Protein AF-A0ABD0ZKE0-F1 (afdb_monomer)

Structure (mmCIF, N/CA/C/O backbone):
data_AF-A0ABD0ZKE0-F1
#
_entry.id   AF-A0ABD0ZKE0-F1
#
loop_
_atom_site.group_PDB
_atom_site.id
_atom_site.type_symbol
_atom_site.label_atom_id
_atom_site.label_alt_id
_atom_site.label_comp_id
_atom_site.label_asym_id
_atom_site.label_entity_id
_atom_site.label_seq_id
_atom_site.pdbx_PDB_ins_code
_atom_site.Cartn_x
_atom_site.Cartn_y
_atom_site.Cartn_z
_atom_site.occupancy
_atom_site.B_iso_or_equiv
_atom_site.auth_seq_id
_atom_site.auth_comp_id
_atom_site.auth_asym_id
_atom_site.auth_atom_id
_atom_site.pdbx_PDB_model_num
ATOM 1 N N . MET A 1 1 ? 38.450 4.296 -12.476 1.00 33.62 1 MET A N 1
ATOM 2 C CA . MET A 1 1 ? 37.272 4.637 -13.301 1.00 33.62 1 MET A CA 1
ATOM 3 C C . MET A 1 1 ? 36.217 3.598 -12.983 1.00 33.62 1 MET A C 1
ATOM 5 O O . MET A 1 1 ? 36.367 2.458 -13.400 1.00 33.62 1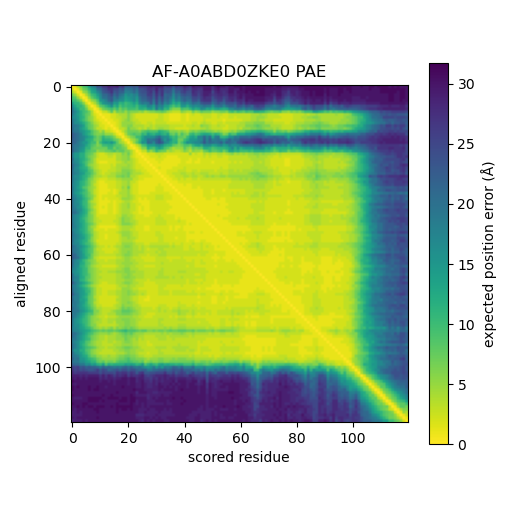 MET A O 1
ATOM 9 N N . SER A 1 2 ? 35.257 3.933 -12.121 1.00 39.00 2 SER A N 1
ATOM 10 C CA . SER A 1 2 ? 34.221 2.990 -11.695 1.00 39.00 2 SER A CA 1
ATOM 11 C C . SER A 1 2 ? 33.267 2.762 -12.860 1.00 39.00 2 SER A C 1
ATOM 13 O O . SER A 1 2 ? 32.529 3.662 -13.251 1.00 39.00 2 SER A O 1
ATOM 15 N N . SER A 1 3 ? 33.336 1.577 -13.452 1.00 42.03 3 SER A N 1
ATOM 16 C CA . SER A 1 3 ? 32.368 1.071 -14.413 1.00 42.03 3 SER A CA 1
ATOM 17 C C . SER A 1 3 ? 31.051 0.834 -13.679 1.00 42.03 3 SER A C 1
ATOM 19 O O . SER A 1 3 ? 30.779 -0.252 -13.174 1.00 42.03 3 SER A O 1
ATOM 21 N N . SER A 1 4 ? 30.243 1.888 -13.575 1.00 49.03 4 SER A N 1
ATOM 22 C CA . SER A 1 4 ? 28.848 1.783 -13.168 1.00 49.03 4 SER A CA 1
ATOM 23 C C . SER A 1 4 ? 28.130 0.965 -14.231 1.00 49.03 4 SER A C 1
ATOM 25 O O . SER A 1 4 ? 27.746 1.483 -15.277 1.00 49.03 4 SER A O 1
ATOM 27 N N . SER A 1 5 ? 28.005 -0.337 -13.997 1.00 44.09 5 SER A N 1
ATOM 28 C CA . SER A 1 5 ? 27.119 -1.208 -14.752 1.00 44.09 5 SER A CA 1
ATOM 29 C C . SER A 1 5 ? 25.745 -0.538 -14.785 1.00 44.09 5 SER A C 1
ATOM 31 O O . SER A 1 5 ? 25.065 -0.493 -13.759 1.00 44.09 5 SER A O 1
ATOM 33 N N . LEU A 1 6 ? 25.344 0.000 -15.942 1.00 54.31 6 LEU A N 1
ATOM 34 C CA . LEU A 1 6 ? 23.976 0.436 -16.239 1.00 54.31 6 LEU A CA 1
ATOM 35 C C . LEU A 1 6 ? 23.079 -0.810 -16.283 1.00 54.31 6 LEU A C 1
ATOM 37 O O . LEU A 1 6 ? 22.527 -1.176 -17.319 1.00 54.31 6 LEU A O 1
ATOM 41 N N . SER A 1 7 ? 22.980 -1.522 -15.160 1.00 51.59 7 SER A N 1
ATOM 42 C CA . SER A 1 7 ? 21.906 -2.475 -14.952 1.00 51.59 7 SER A CA 1
ATOM 43 C C . SER A 1 7 ? 20.645 -1.637 -15.037 1.00 51.59 7 SER A C 1
ATOM 45 O O . SER A 1 7 ? 20.434 -0.762 -14.199 1.00 51.59 7 SER A O 1
ATOM 47 N N . SER A 1 8 ? 19.888 -1.807 -16.120 1.00 56.56 8 SER A N 1
ATOM 48 C CA . SER A 1 8 ? 18.618 -1.119 -16.327 1.00 56.56 8 SER A CA 1
ATOM 49 C C . SER A 1 8 ? 17.688 -1.583 -15.212 1.00 56.56 8 SER A C 1
ATOM 51 O O . SER A 1 8 ? 17.038 -2.617 -15.329 1.00 56.56 8 SER A O 1
ATOM 53 N N . ARG A 1 9 ? 17.719 -0.897 -14.068 1.00 66.44 9 ARG A N 1
ATOM 54 C CA . ARG A 1 9 ? 16.886 -1.246 -12.927 1.00 66.44 9 ARG A CA 1
ATOM 55 C C . ARG A 1 9 ? 15.491 -0.727 -13.222 1.00 66.44 9 ARG A C 1
ATOM 57 O O . ARG A 1 9 ? 15.260 0.479 -13.250 1.00 66.44 9 ARG A O 1
ATOM 64 N N . PHE A 1 10 ? 14.592 -1.656 -13.509 1.00 80.19 10 PHE A N 1
ATOM 65 C CA . PHE A 1 10 ? 13.189 -1.368 -13.764 1.00 80.19 10 PHE A CA 1
ATOM 66 C C . PHE A 1 10 ? 12.476 -0.984 -12.469 1.00 80.19 10 PHE A C 1
ATOM 68 O O . PHE A 1 10 ? 12.850 -1.435 -11.384 1.00 80.19 10 PHE A O 1
ATOM 75 N N . CYS A 1 11 ? 11.428 -0.171 -12.595 1.00 90.56 11 CYS A N 1
ATOM 76 C CA . CYS A 1 11 ? 10.539 0.122 -11.481 1.00 90.56 11 CYS A CA 1
ATOM 77 C C . CYS A 1 11 ? 9.930 -1.183 -10.948 1.00 90.56 11 CYS A C 1
ATOM 79 O O . CYS A 1 11 ? 9.358 -1.965 -11.703 1.00 90.56 11 CYS A O 1
ATOM 81 N N . PHE A 1 12 ? 10.008 -1.404 -9.637 1.00 91.94 12 PHE A N 1
ATOM 82 C CA . PHE A 1 12 ? 9.513 -2.618 -8.981 1.00 91.94 12 PHE A CA 1
ATOM 83 C C . PHE A 1 12 ? 7.975 -2.668 -8.856 1.00 91.94 12 PHE A C 1
ATOM 85 O O . PHE A 1 12 ? 7.412 -3.570 -8.237 1.00 91.94 12 PHE A O 1
ATOM 92 N N . ASN A 1 13 ? 7.272 -1.690 -9.429 1.00 93.00 13 ASN A N 1
ATOM 93 C CA . ASN A 1 13 ? 5.829 -1.733 -9.613 1.00 93.00 13 ASN A CA 1
ATOM 94 C C . ASN A 1 13 ? 5.498 -2.476 -10.917 1.00 93.00 13 ASN A C 1
ATOM 96 O O . ASN A 1 13 ? 5.803 -1.973 -11.993 1.00 93.00 13 ASN A O 1
ATOM 100 N N . SER A 1 14 ? 4.821 -3.623 -10.835 1.00 89.81 14 SER A N 1
ATOM 101 C CA . SER A 1 14 ? 4.442 -4.421 -12.012 1.00 89.81 14 SER A CA 1
ATOM 102 C C . SER A 1 14 ? 3.473 -3.713 -12.964 1.00 89.81 14 SER A C 1
ATOM 104 O O . SER A 1 14 ? 3.438 -4.039 -14.143 1.00 89.81 14 SER A O 1
ATOM 106 N N . GLU A 1 15 ? 2.705 -2.738 -12.468 1.00 88.88 15 GLU A N 1
ATOM 107 C CA . GLU A 1 15 ? 1.787 -1.909 -13.266 1.00 88.88 15 GLU A CA 1
ATOM 108 C C . GLU A 1 15 ? 2.496 -0.683 -13.885 1.00 88.88 15 GLU A C 1
ATOM 110 O O . GLU A 1 15 ? 1.858 0.190 -14.479 1.00 88.88 15 GLU A O 1
ATOM 115 N N . CYS A 1 16 ? 3.816 -0.554 -13.702 1.00 90.00 16 CYS A N 1
ATOM 116 C CA . CYS A 1 16 ? 4.610 0.545 -14.234 1.00 90.00 16 CYS A CA 1
ATOM 117 C C . CYS A 1 16 ? 5.326 0.123 -15.521 1.00 90.00 16 CYS A C 1
ATOM 119 O O . CYS A 1 16 ? 6.124 -0.807 -15.530 1.00 90.00 16 CYS A O 1
ATOM 121 N N . PHE A 1 17 ? 5.079 0.865 -16.600 1.00 80.44 17 PHE A N 1
ATOM 122 C CA . PHE A 1 17 ? 5.683 0.631 -17.918 1.00 80.44 17 PHE A CA 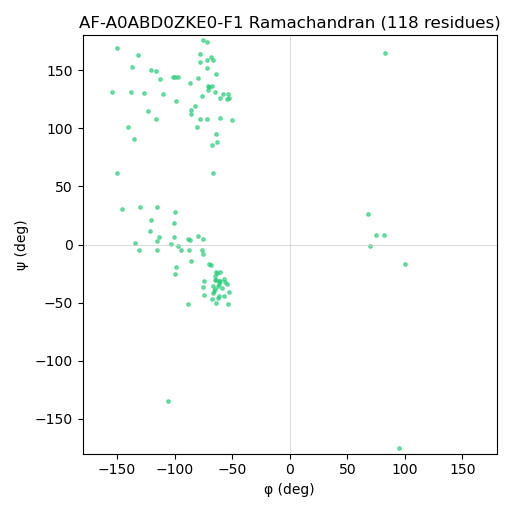1
ATOM 123 C C . PHE A 1 17 ? 6.862 1.573 -18.211 1.00 80.44 17 PHE A C 1
ATOM 125 O O . PHE A 1 17 ? 7.209 1.800 -19.366 1.00 80.44 17 PHE A O 1
ATOM 132 N N . GLU A 1 18 ? 7.450 2.188 -17.184 1.00 71.44 18 GLU A N 1
ATOM 133 C CA . GLU A 1 18 ? 8.533 3.160 -17.345 1.00 71.44 18 GLU A CA 1
ATOM 134 C C . GLU A 1 18 ? 9.883 2.428 -17.422 1.00 71.44 18 GLU A C 1
ATOM 136 O O . GLU A 1 18 ? 10.306 1.768 -16.472 1.00 71.44 18 GLU A O 1
ATOM 141 N N . PHE A 1 19 ? 10.522 2.479 -18.597 1.00 60.69 19 PHE A N 1
ATOM 142 C CA . PHE A 1 19 ? 11.554 1.507 -18.980 1.00 60.69 19 PHE A CA 1
ATOM 143 C C . PHE A 1 19 ? 12.978 1.816 -18.519 1.00 60.69 19 PHE A C 1
ATOM 145 O O . PHE A 1 19 ? 13.814 0.916 -18.574 1.00 60.69 19 PHE A O 1
ATOM 152 N N . ARG A 1 20 ? 13.295 3.031 -18.067 1.00 63.00 20 ARG A N 1
ATOM 153 C CA . ARG A 1 20 ? 14.634 3.370 -17.567 1.00 63.00 20 ARG A CA 1
ATOM 154 C C . ARG A 1 20 ? 14.559 4.515 -16.582 1.00 63.00 20 ARG A C 1
ATOM 156 O O . ARG A 1 20 ? 13.949 5.537 -16.870 1.00 63.00 20 ARG A O 1
ATOM 163 N N . LEU A 1 21 ? 15.206 4.325 -15.444 1.00 59.56 21 LEU A N 1
ATOM 164 C CA . LEU A 1 21 ? 15.309 5.325 -14.406 1.00 59.56 21 LEU A CA 1
ATOM 165 C C . LEU A 1 21 ? 16.778 5.693 -14.259 1.00 59.56 21 LEU A C 1
ATOM 167 O O . LEU A 1 21 ? 17.581 4.904 -13.773 1.00 59.56 21 LEU A O 1
ATOM 171 N N . ASP A 1 22 ? 17.125 6.897 -14.706 1.00 66.44 22 ASP A N 1
ATOM 172 C CA . ASP A 1 22 ? 18.384 7.530 -14.299 1.00 66.44 22 ASP A CA 1
ATOM 173 C C . ASP A 1 22 ? 18.341 7.902 -12.801 1.00 66.44 22 ASP A C 1
ATOM 175 O O . ASP A 1 22 ? 19.381 8.087 -12.164 1.00 66.44 22 ASP A O 1
ATOM 179 N N . HIS A 1 23 ? 17.136 7.962 -12.213 1.00 73.06 23 HIS A N 1
ATOM 180 C CA . HIS A 1 23 ? 16.879 8.343 -10.825 1.00 73.06 23 HIS A CA 1
ATOM 181 C C . HIS A 1 23 ? 15.875 7.388 -10.158 1.00 73.06 23 HIS A C 1
ATOM 183 O O . HIS A 1 23 ? 14.660 7.580 -10.207 1.00 73.06 23 HIS A O 1
ATOM 189 N N . ASN A 1 24 ? 16.388 6.332 -9.525 1.00 82.56 24 ASN A N 1
ATOM 190 C CA . ASN A 1 24 ? 15.581 5.404 -8.730 1.00 82.56 24 ASN A CA 1
ATOM 191 C C . ASN A 1 24 ? 15.457 5.939 -7.305 1.00 82.56 24 ASN A C 1
ATOM 193 O O . ASN A 1 24 ? 16.441 6.386 -6.711 1.00 82.56 24 ASN A O 1
ATOM 197 N N . ARG A 1 25 ? 14.262 5.830 -6.728 1.00 91.06 25 ARG A N 1
ATOM 198 C CA . ARG A 1 25 ? 14.006 6.143 -5.320 1.00 91.06 25 ARG A CA 1
ATOM 199 C C . ARG A 1 25 ? 13.647 4.862 -4.557 1.00 91.06 25 ARG A C 1
ATOM 201 O O . ARG A 1 25 ? 12.951 4.009 -5.111 1.00 91.06 25 ARG A O 1
ATOM 208 N N . PRO A 1 26 ? 14.100 4.705 -3.301 1.00 92.31 26 PRO A N 1
ATOM 209 C CA . PRO A 1 26 ? 13.816 3.508 -2.519 1.00 92.31 26 PRO A CA 1
ATOM 210 C C . PRO A 1 26 ? 12.341 3.454 -2.094 1.00 92.31 26 PRO A C 1
ATOM 212 O O . PRO A 1 26 ? 11.775 4.447 -1.643 1.00 92.31 26 PRO A O 1
ATOM 215 N N . GLY A 1 27 ? 11.731 2.277 -2.224 1.00 94.69 27 GLY A N 1
ATOM 216 C CA . GLY A 1 27 ? 10.361 1.969 -1.820 1.00 94.69 27 GLY A CA 1
ATOM 217 C C . GLY A 1 27 ? 10.284 1.126 -0.545 1.00 94.69 27 GLY A C 1
ATOM 218 O O . GLY A 1 27 ? 10.952 1.393 0.454 1.00 94.69 27 GLY A O 1
ATOM 219 N N . TRP A 1 28 ? 9.439 0.093 -0.559 1.00 95.19 28 TRP A N 1
ATOM 220 C CA . TRP A 1 28 ? 9.310 -0.845 0.561 1.00 95.19 28 TRP A CA 1
ATOM 221 C C . TRP A 1 28 ? 10.527 -1.761 0.690 1.00 95.19 28 TRP A C 1
ATOM 223 O O . TRP A 1 28 ? 11.275 -1.991 -0.263 1.00 95.19 28 TRP A O 1
ATOM 233 N N . ARG A 1 29 ? 10.702 -2.324 1.887 1.00 95.12 29 ARG A N 1
ATOM 234 C CA . ARG A 1 29 ? 11.758 -3.297 2.155 1.00 95.12 29 ARG A CA 1
ATOM 235 C C . ARG A 1 29 ? 11.386 -4.658 1.567 1.00 95.12 29 ARG A C 1
ATOM 237 O O . ARG A 1 29 ? 10.304 -5.186 1.823 1.00 95.12 29 ARG A O 1
ATOM 244 N N . LEU A 1 30 ? 12.289 -5.222 0.777 1.00 93.56 30 LEU A N 1
ATOM 245 C CA . LEU A 1 30 ? 12.182 -6.554 0.201 1.00 93.56 30 LEU A CA 1
ATOM 246 C C . LEU A 1 30 ? 12.518 -7.625 1.244 1.00 93.56 30 LEU A C 1
ATOM 248 O O . LEU A 1 30 ? 13.158 -7.367 2.263 1.00 93.56 30 LEU A O 1
ATOM 252 N N . ARG A 1 31 ? 12.137 -8.873 0.952 1.00 92.56 31 ARG A N 1
ATOM 253 C CA . ARG A 1 31 ? 12.482 -10.040 1.786 1.00 92.56 31 ARG A CA 1
ATOM 254 C C . ARG A 1 31 ? 13.989 -10.301 1.859 1.00 92.56 31 ARG A C 1
ATOM 256 O O . ARG A 1 31 ? 14.435 -10.892 2.833 1.00 92.56 31 ARG A O 1
ATOM 263 N N . THR A 1 32 ? 14.754 -9.857 0.862 1.00 92.94 32 THR A N 1
ATOM 264 C CA . THR A 1 32 ? 16.226 -9.911 0.873 1.00 92.94 32 THR A CA 1
ATOM 265 C C . THR A 1 32 ? 16.837 -8.938 1.881 1.00 92.94 32 THR A C 1
ATOM 267 O O . THR A 1 32 ? 17.990 -9.096 2.260 1.00 92.94 32 THR A O 1
ATOM 270 N N . GLY A 1 33 ? 16.063 -7.952 2.345 1.00 91.62 33 GLY A N 1
ATOM 271 C CA . GLY A 1 33 ? 16.515 -6.878 3.221 1.00 91.62 33 GLY A CA 1
ATOM 272 C C . GLY A 1 33 ? 16.793 -5.564 2.490 1.00 91.62 33 GLY A C 1
ATOM 273 O O . GLY A 1 33 ? 16.811 -4.532 3.166 1.00 91.62 33 GLY A O 1
ATOM 274 N N . ASP A 1 34 ? 16.934 -5.601 1.161 1.00 93.00 34 ASP A N 1
ATOM 275 C CA . ASP A 1 34 ? 17.121 -4.432 0.292 1.00 93.00 34 ASP A CA 1
ATOM 276 C C . ASP A 1 34 ? 15.839 -3.601 0.149 1.00 93.00 34 ASP A C 1
ATOM 278 O O . ASP A 1 34 ? 14.761 -3.999 0.596 1.00 93.00 34 ASP A O 1
ATOM 282 N N . PHE A 1 35 ? 15.938 -2.452 -0.517 1.00 93.12 35 PHE A N 1
ATOM 283 C CA . PHE A 1 35 ? 14.786 -1.631 -0.887 1.00 93.12 35 PHE A CA 1
ATOM 284 C C . PHE A 1 35 ? 14.351 -1.896 -2.327 1.00 93.12 35 PHE A C 1
ATOM 286 O O . PHE A 1 35 ? 15.179 -2.117 -3.208 1.00 93.12 35 PHE A O 1
ATOM 293 N N . ALA A 1 36 ? 13.041 -1.848 -2.564 1.00 93.25 36 ALA A N 1
ATOM 294 C CA . ALA A 1 36 ? 12.483 -1.846 -3.908 1.00 93.25 36 ALA A CA 1
ATOM 295 C C . ALA A 1 36 ? 12.898 -0.564 -4.643 1.00 93.25 36 ALA A C 1
ATOM 297 O O . ALA A 1 36 ? 12.731 0.530 -4.110 1.00 93.25 36 ALA A O 1
ATOM 298 N N . ASP A 1 37 ? 13.396 -0.688 -5.868 1.00 92.19 37 ASP A N 1
ATOM 299 C CA . ASP A 1 37 ? 13.694 0.465 -6.715 1.00 92.19 37 ASP A CA 1
ATOM 300 C C . ASP A 1 37 ? 12.409 0.949 -7.404 1.00 92.19 37 ASP A C 1
ATOM 302 O O . ASP A 1 37 ? 11.778 0.206 -8.156 1.00 92.19 37 ASP A O 1
ATOM 306 N N . LEU A 1 38 ? 11.993 2.190 -7.149 1.00 92.88 38 LEU A N 1
ATOM 307 C CA . LEU A 1 38 ? 10.797 2.796 -7.738 1.00 92.88 38 LEU A CA 1
ATOM 308 C C . LEU A 1 38 ? 11.159 3.996 -8.615 1.00 92.88 38 LEU A C 1
ATOM 310 O O . LEU A 1 38 ? 12.105 4.728 -8.321 1.00 92.88 38 LEU A O 1
ATOM 314 N N . CYS A 1 39 ? 10.358 4.240 -9.658 1.00 91.94 39 CYS A N 1
ATOM 315 C CA . CYS A 1 39 ? 10.407 5.512 -10.378 1.00 91.94 39 CYS A CA 1
ATOM 316 C C . CYS A 1 39 ? 9.894 6.663 -9.517 1.00 91.94 39 CYS A C 1
ATOM 318 O O . CYS A 1 39 ? 9.134 6.439 -8.571 1.00 91.94 39 CYS A O 1
ATOM 320 N N . ASP A 1 40 ? 10.221 7.901 -9.891 1.00 90.94 40 ASP A N 1
ATOM 321 C CA . ASP A 1 40 ? 9.783 9.100 -9.170 1.00 90.94 40 ASP A CA 1
ATOM 322 C C . ASP A 1 40 ? 8.269 9.147 -8.955 1.00 90.94 40 ASP A C 1
ATOM 324 O O . ASP A 1 40 ? 7.800 9.462 -7.856 1.00 90.94 40 ASP A O 1
ATOM 328 N N . ARG A 1 41 ? 7.486 8.758 -9.968 1.00 92.12 41 ARG A N 1
ATOM 329 C CA . ARG A 1 41 ? 6.024 8.692 -9.868 1.00 92.12 41 ARG A CA 1
ATOM 330 C C . ARG A 1 41 ? 5.573 7.659 -8.835 1.00 92.12 41 ARG A C 1
ATOM 332 O O . ARG A 1 41 ? 4.750 7.973 -7.978 1.00 92.12 41 ARG A O 1
ATOM 339 N N . CYS A 1 42 ? 6.086 6.433 -8.910 1.00 94.81 42 CYS A N 1
ATOM 340 C CA . CYS A 1 42 ? 5.693 5.351 -8.005 1.00 94.81 42 CYS A CA 1
ATOM 341 C C . CYS A 1 42 ? 6.143 5.630 -6.565 1.00 94.81 42 CYS A C 1
ATOM 343 O O . CYS A 1 42 ? 5.359 5.444 -5.633 1.00 94.81 42 CYS A O 1
ATOM 345 N N . ALA A 1 43 ? 7.363 6.140 -6.394 1.00 94.38 43 ALA A N 1
ATOM 346 C CA . ALA A 1 43 ? 7.910 6.536 -5.103 1.00 94.38 43 ALA A CA 1
ATOM 347 C C . ALA A 1 43 ? 7.088 7.660 -4.462 1.00 94.38 43 ALA A C 1
ATOM 349 O O . ALA A 1 43 ? 6.702 7.552 -3.305 1.00 94.38 43 ALA A O 1
ATOM 350 N N . SER A 1 44 ? 6.705 8.686 -5.229 1.00 94.62 44 SER A N 1
ATOM 351 C CA . SER A 1 44 ? 5.899 9.800 -4.707 1.00 94.62 44 SER A CA 1
ATOM 352 C C . SER A 1 44 ? 4.528 9.359 -4.184 1.00 94.62 44 SER A C 1
ATOM 354 O O . SER A 1 44 ? 4.014 9.927 -3.220 1.00 94.62 44 SER A O 1
ATOM 356 N N . VAL A 1 45 ? 3.918 8.343 -4.802 1.00 96.06 45 VAL A N 1
ATOM 357 C CA . VAL A 1 45 ? 2.661 7.751 -4.315 1.00 96.06 45 VAL A CA 1
ATOM 358 C C . VAL A 1 45 ? 2.905 6.861 -3.088 1.00 96.06 45 VAL A C 1
ATOM 360 O O . VAL A 1 45 ? 2.085 6.843 -2.163 1.00 96.06 45 VAL A O 1
ATOM 363 N N . TYR A 1 46 ? 4.028 6.138 -3.060 1.00 96.12 46 TYR A N 1
ATOM 364 C CA . TYR A 1 46 ? 4.447 5.332 -1.914 1.00 96.12 46 TYR A CA 1
ATOM 365 C C . TYR A 1 46 ? 4.704 6.183 -0.665 1.00 96.12 46 TYR A C 1
ATOM 367 O O . TYR A 1 46 ? 4.148 5.869 0.386 1.00 96.12 46 TYR A O 1
ATOM 375 N N . ASP A 1 47 ? 5.415 7.303 -0.791 1.00 95.06 47 ASP A N 1
ATOM 376 C CA . ASP A 1 47 ? 5.719 8.221 0.317 1.00 95.06 47 ASP A CA 1
ATOM 377 C C . ASP A 1 47 ? 4.457 8.817 0.955 1.00 95.06 47 ASP A C 1
ATOM 379 O O . ASP A 1 47 ? 4.396 9.057 2.159 1.00 95.06 47 ASP A O 1
ATOM 383 N N . GLN A 1 48 ? 3.403 9.009 0.160 1.00 94.56 48 GLN A N 1
ATOM 384 C CA . GLN A 1 48 ? 2.097 9.456 0.651 1.00 94.56 48 GLN A CA 1
ATOM 385 C C . GLN A 1 48 ? 1.301 8.346 1.357 1.00 94.56 48 GLN A C 1
ATOM 387 O O . GLN A 1 48 ? 0.202 8.596 1.857 1.00 94.56 48 GLN A O 1
ATOM 392 N N . GLY A 1 49 ? 1.803 7.108 1.362 1.00 93.25 49 GLY A N 1
ATOM 393 C CA . GLY A 1 49 ? 1.112 5.941 1.902 1.00 93.25 49 GLY A CA 1
ATOM 394 C C . GLY A 1 49 ? -0.120 5.530 1.091 1.00 93.25 49 GLY A C 1
ATOM 395 O O . GLY A 1 49 ? -1.044 4.956 1.667 1.00 93.25 49 GLY A O 1
ATOM 396 N N . LYS A 1 50 ? -0.151 5.849 -0.213 1.00 95.56 50 LYS A N 1
ATOM 397 C CA . LYS A 1 50 ? -1.292 5.619 -1.125 1.00 95.56 50 LYS A CA 1
ATOM 398 C C . LYS A 1 50 ? -1.003 4.592 -2.223 1.00 95.56 50 LYS A C 1
ATOM 400 O O . LYS A 1 50 ? -1.817 4.411 -3.123 1.00 95.56 50 LYS A O 1
ATOM 405 N N . PHE A 1 51 ? 0.151 3.919 -2.185 1.00 97.06 51 PHE A N 1
ATOM 406 C CA . PHE A 1 51 ? 0.582 3.024 -3.267 1.00 97.06 51 PHE A CA 1
ATOM 407 C C . PHE A 1 51 ?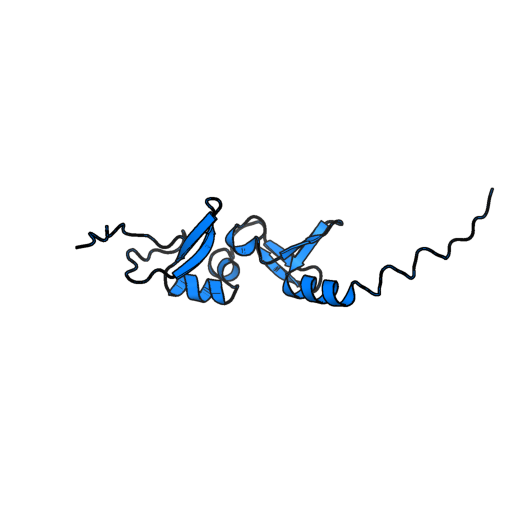 -0.468 1.964 -3.610 1.00 97.06 51 PHE A C 1
ATOM 409 O O . PHE A 1 51 ? -0.857 1.831 -4.767 1.00 97.06 51 PHE A O 1
ATOM 416 N N . CYS A 1 52 ? -0.973 1.245 -2.605 1.00 97.44 52 CYS A N 1
ATOM 417 C CA . CYS A 1 52 ? -1.986 0.221 -2.842 1.00 97.44 52 CYS A CA 1
ATOM 418 C C . CYS A 1 52 ? -3.317 0.823 -3.312 1.00 97.44 52 CYS A C 1
ATOM 420 O O . CYS A 1 52 ? -3.970 0.222 -4.158 1.00 97.44 52 CYS A O 1
ATOM 422 N N . ASP A 1 53 ? -3.707 2.000 -2.815 1.00 96.12 53 ASP A N 1
ATOM 423 C CA . ASP A 1 53 ? -4.962 2.656 -3.215 1.00 96.12 53 ASP A CA 1
ATOM 424 C C . ASP A 1 53 ? -4.956 3.047 -4.695 1.00 96.12 53 ASP A C 1
ATOM 426 O O . ASP A 1 53 ? -6.001 3.054 -5.337 1.00 96.12 53 ASP A O 1
ATOM 430 N N . VAL A 1 54 ? -3.778 3.346 -5.245 1.00 96.31 54 VAL A N 1
ATOM 431 C CA . VAL A 1 54 ? -3.618 3.725 -6.651 1.00 96.31 54 VAL A CA 1
ATOM 432 C C . VAL A 1 54 ? -3.404 2.501 -7.540 1.00 96.31 54 VAL A C 1
ATOM 434 O O . VAL A 1 54 ? -4.097 2.348 -8.541 1.00 96.31 54 VAL A O 1
ATOM 437 N N . PHE A 1 55 ? -2.461 1.625 -7.186 1.00 96.75 55 PHE A N 1
ATOM 438 C CA . PHE A 1 55 ? -2.002 0.557 -8.082 1.00 96.75 55 PHE A CA 1
ATOM 439 C C . PHE A 1 55 ? -2.647 -0.807 -7.807 1.00 96.75 55 PHE A C 1
ATOM 441 O O . PHE A 1 55 ? -2.677 -1.653 -8.689 1.00 96.75 55 PHE A O 1
ATOM 448 N N . HIS A 1 56 ? -3.219 -1.028 -6.619 1.00 96.88 56 HIS A N 1
ATOM 449 C CA . HIS A 1 56 ? -3.828 -2.308 -6.223 1.00 96.88 56 HIS A CA 1
ATOM 450 C C . HIS A 1 56 ? -5.324 -2.186 -5.875 1.00 96.88 56 HIS A C 1
ATOM 452 O O . HIS A 1 56 ? -5.879 -3.051 -5.197 1.00 96.88 56 HIS A O 1
ATOM 458 N N . ILE A 1 57 ? -6.016 -1.138 -6.338 1.00 95.88 57 ILE A N 1
ATOM 459 C CA . ILE A 1 57 ? -7.424 -0.850 -5.990 1.00 95.88 57 ILE A CA 1
ATOM 460 C C . ILE A 1 57 ? -8.385 -2.024 -6.262 1.00 95.88 57 ILE A C 1
ATOM 462 O O . ILE A 1 57 ? -9.346 -2.224 -5.513 1.00 95.88 57 ILE A O 1
ATOM 466 N N . LYS A 1 58 ? -8.106 -2.807 -7.316 1.00 96.06 58 LYS A N 1
ATOM 467 C CA . LYS A 1 58 ? -8.893 -3.974 -7.756 1.00 96.06 58 LYS A CA 1
ATOM 468 C C . LYS A 1 58 ? -8.389 -5.311 -7.199 1.00 96.06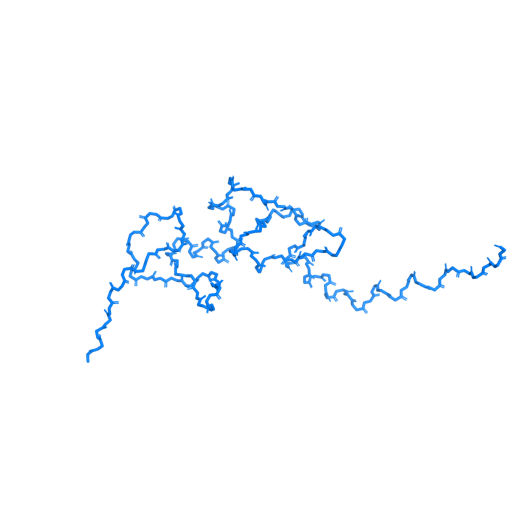 58 LYS A C 1
ATOM 470 O O . LYS A 1 58 ? -9.010 -6.335 -7.466 1.00 96.06 58 LYS A O 1
ATOM 475 N N . ALA A 1 59 ? -7.274 -5.323 -6.469 1.00 96.81 59 ALA A N 1
ATOM 476 C CA . ALA A 1 59 ? -6.756 -6.545 -5.865 1.00 96.81 59 ALA A CA 1
ATOM 477 C C . ALA A 1 59 ? -7.707 -7.063 -4.771 1.00 96.81 59 ALA A C 1
ATOM 479 O O . ALA A 1 59 ? -8.521 -6.316 -4.227 1.00 96.81 59 ALA A O 1
ATOM 480 N N . SER A 1 60 ? -7.611 -8.346 -4.435 1.00 97.25 60 SER A N 1
ATOM 481 C CA . SER A 1 60 ? -8.291 -8.932 -3.275 1.00 97.25 60 SER A CA 1
ATOM 482 C C . SER A 1 60 ? -7.596 -8.552 -1.959 1.00 97.25 60 SER A C 1
ATOM 484 O O . SER A 1 60 ? -6.544 -7.930 -1.960 1.00 97.25 60 SER A O 1
ATOM 486 N N . GLY A 1 61 ? -8.149 -8.954 -0.811 1.00 96.69 61 GLY A N 1
ATOM 487 C CA . GLY A 1 61 ? -7.449 -8.829 0.478 1.00 96.69 61 GLY A CA 1
ATOM 488 C C . GLY A 1 61 ? -7.530 -7.451 1.137 1.00 96.69 61 GLY A C 1
ATOM 489 O O . GLY A 1 61 ? -6.881 -7.213 2.151 1.00 96.69 61 GLY A O 1
ATOM 490 N N . TRP A 1 62 ? -8.344 -6.534 0.619 1.00 98.06 62 TRP A N 1
ATOM 491 C CA . TRP A 1 62 ? -8.613 -5.273 1.303 1.00 98.06 62 TRP A CA 1
ATOM 492 C C . TRP A 1 62 ? -9.468 -5.470 2.550 1.00 98.06 62 TRP A C 1
ATOM 494 O O . TRP A 1 62 ? -10.514 -6.112 2.503 1.00 98.06 62 TRP A O 1
ATOM 504 N N . ARG A 1 63 ? -9.048 -4.846 3.648 1.00 97.94 63 ARG A N 1
ATOM 505 C CA . ARG A 1 63 ? -9.781 -4.793 4.915 1.00 97.94 63 ARG A CA 1
ATOM 506 C C . ARG A 1 63 ? -9.831 -3.357 5.423 1.00 97.94 63 ARG A C 1
ATOM 508 O O . ARG A 1 63 ? -9.062 -2.511 4.970 1.00 97.94 63 ARG A O 1
ATOM 515 N N . CYS A 1 64 ? -10.729 -3.075 6.354 1.00 97.94 64 CYS A N 1
ATOM 516 C CA . CYS A 1 64 ?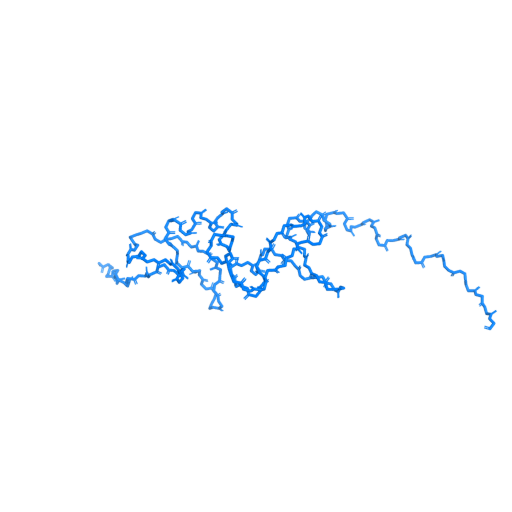 -10.830 -1.763 6.985 1.00 97.94 64 CYS A CA 1
ATOM 517 C C . CYS A 1 64 ? -10.174 -1.792 8.365 1.00 97.94 64 CYS A C 1
ATOM 519 O O . CYS A 1 64 ? -10.250 -2.791 9.072 1.00 97.94 64 CYS A O 1
ATOM 521 N N . CYS A 1 65 ? -9.536 -0.689 8.748 1.00 97.88 65 CYS A N 1
ATOM 522 C CA . CYS A 1 65 ? -9.126 -0.454 10.126 1.00 97.88 65 CYS A CA 1
ATOM 523 C C . CYS A 1 65 ? -10.363 -0.442 11.030 1.00 97.88 65 CYS A C 1
ATOM 525 O O . CYS A 1 65 ? -11.253 0.381 10.810 1.00 97.88 65 CYS A O 1
ATOM 527 N N . GLU A 1 66 ? -10.369 -1.258 12.082 1.00 97.00 66 GLU A N 1
ATOM 528 C CA . GLU A 1 66 ? -11.502 -1.361 13.016 1.00 97.00 66 GLU A CA 1
ATOM 529 C C . GLU A 1 66 ? -11.818 -0.030 13.723 1.00 97.00 66 GLU A C 1
ATOM 531 O O . GLU A 1 66 ? -12.931 0.199 14.175 1.00 97.00 66 GLU A O 1
ATOM 536 N N . SER A 1 67 ? -10.842 0.881 13.831 1.00 96.12 67 SER A N 1
ATOM 537 C CA . SER A 1 67 ? -11.000 2.135 14.588 1.00 96.12 67 SER A CA 1
ATOM 538 C C . SER A 1 67 ? -11.313 3.370 13.748 1.00 96.12 67 SER A C 1
ATOM 540 O O . SER A 1 67 ? -11.865 4.329 14.274 1.00 96.12 67 SER A O 1
ATOM 542 N N . CYS A 1 68 ? -10.936 3.401 12.468 1.00 97.38 68 CYS A N 1
ATOM 543 C CA . CYS A 1 68 ? -11.153 4.585 11.623 1.00 97.38 68 CYS A CA 1
ATOM 544 C C . CYS A 1 68 ? -11.715 4.278 10.235 1.00 97.38 68 CYS A C 1
ATOM 546 O O . CYS A 1 68 ? -11.840 5.186 9.419 1.00 97.38 68 CYS A O 1
ATOM 548 N N . GLY A 1 69 ? -11.984 3.009 9.923 1.00 97.19 69 GLY A N 1
ATOM 549 C CA . GLY A 1 69 ? -12.514 2.596 8.626 1.00 97.19 69 GLY A CA 1
ATOM 550 C C . GLY A 1 69 ? -11.535 2.731 7.455 1.00 97.19 69 GLY A C 1
ATOM 551 O O . GLY A 1 69 ? -11.889 2.361 6.340 1.00 97.19 69 GLY A O 1
ATOM 552 N N . LYS A 1 70 ? -10.301 3.224 7.667 1.00 96.38 70 LYS A N 1
ATOM 553 C CA . LYS A 1 70 ? -9.295 3.333 6.597 1.00 96.38 70 LYS A CA 1
ATOM 554 C C . LYS A 1 70 ? -9.092 1.969 5.934 1.00 96.38 70 LYS A C 1
ATOM 556 O O . LYS A 1 70 ? -8.760 1.003 6.621 1.00 96.38 70 LYS A O 1
ATOM 561 N N . ARG A 1 71 ? -9.241 1.915 4.609 1.00 97.00 71 ARG A N 1
ATOM 562 C CA . ARG A 1 71 ? -8.990 0.716 3.802 1.00 97.00 71 ARG A CA 1
ATOM 563 C C . ARG A 1 71 ? -7.486 0.425 3.749 1.00 97.00 71 ARG A C 1
ATOM 565 O O . ARG A 1 71 ? -6.681 1.335 3.570 1.00 97.00 71 ARG A O 1
ATOM 572 N N . ILE A 1 72 ? -7.106 -0.835 3.925 1.00 97.44 72 ILE A N 1
ATOM 573 C CA . ILE A 1 72 ? -5.722 -1.312 3.897 1.00 97.44 72 ILE A CA 1
ATOM 574 C C . ILE A 1 72 ? -5.685 -2.620 3.116 1.00 97.44 72 ILE A C 1
ATOM 576 O O . ILE A 1 72 ? -6.496 -3.517 3.341 1.00 97.44 72 ILE A O 1
ATOM 580 N N . HIS A 1 73 ? -4.751 -2.720 2.180 1.00 97.88 73 HIS A N 1
ATOM 581 C CA . HIS A 1 73 ? -4.562 -3.915 1.370 1.00 97.88 73 HIS A CA 1
ATOM 582 C C . HIS A 1 73 ? -3.758 -4.943 2.171 1.00 97.88 73 HIS A C 1
ATOM 584 O O . HIS A 1 73 ? -2.550 -4.796 2.322 1.00 97.88 73 HIS A O 1
ATOM 590 N N . CYS A 1 74 ? -4.402 -5.955 2.742 1.00 97.12 74 CYS A N 1
ATOM 591 C CA . CYS A 1 74 ? -3.702 -7.022 3.453 1.00 97.12 74 CYS A CA 1
ATOM 592 C C . CYS A 1 74 ? -3.085 -8.023 2.466 1.00 97.12 74 CYS A C 1
ATOM 594 O O . CYS A 1 74 ? -3.529 -8.143 1.329 1.00 97.12 74 CYS A O 1
ATOM 596 N N . GLY A 1 75 ? -2.052 -8.751 2.902 1.00 95.44 75 GLY A N 1
ATOM 597 C CA . GLY A 1 75 ? -1.352 -9.723 2.050 1.00 95.44 75 GLY A CA 1
ATOM 598 C C . GLY A 1 75 ? -0.425 -9.099 0.999 1.00 95.44 75 GLY A C 1
ATOM 599 O O . GLY A 1 75 ? 0.120 -9.814 0.165 1.00 95.44 75 GLY A O 1
ATOM 600 N N . CYS A 1 76 ? -0.204 -7.783 1.048 1.00 96.50 76 CYS A N 1
ATOM 601 C CA . CYS A 1 76 ? 0.712 -7.069 0.168 1.00 96.50 76 CYS A CA 1
ATOM 602 C C . CYS A 1 76 ? 1.934 -6.578 0.957 1.00 96.50 76 CYS A C 1
ATOM 604 O O . CYS A 1 76 ? 1.793 -5.926 1.990 1.00 96.50 76 CYS A O 1
ATOM 606 N N . ILE A 1 77 ? 3.148 -6.861 0.469 1.00 95.62 77 ILE A N 1
ATOM 607 C CA . ILE A 1 77 ? 4.392 -6.448 1.148 1.00 95.62 77 ILE A CA 1
ATOM 608 C C . ILE A 1 77 ? 4.505 -4.922 1.284 1.00 95.62 77 ILE A C 1
ATOM 610 O O . ILE A 1 77 ? 5.025 -4.431 2.281 1.00 95.62 77 ILE A O 1
ATOM 614 N N . VAL A 1 78 ? 3.945 -4.174 0.328 1.00 96.00 78 VAL A N 1
ATOM 615 C CA . VAL A 1 78 ? 3.958 -2.703 0.306 1.00 96.00 78 VAL A CA 1
ATOM 616 C C . VAL A 1 78 ? 3.290 -2.103 1.546 1.00 96.00 78 VAL A C 1
ATOM 618 O O . VAL A 1 78 ? 3.722 -1.080 2.066 1.00 96.00 78 VAL A O 1
ATOM 621 N N . SER A 1 79 ? 2.220 -2.736 2.022 1.00 95.31 79 SER A N 1
ATOM 622 C CA . SER A 1 79 ? 1.404 -2.295 3.157 1.00 95.31 79 SER A CA 1
ATOM 623 C C . SER A 1 79 ? 1.694 -3.083 4.436 1.00 95.31 79 SER A C 1
ATOM 625 O O . SER A 1 79 ? 1.075 -2.791 5.462 1.00 95.31 79 SER A O 1
ATOM 627 N N . ALA A 1 80 ? 2.627 -4.042 4.417 1.00 92.38 80 ALA A N 1
ATOM 628 C CA . ALA A 1 80 ? 2.927 -4.915 5.556 1.00 92.38 80 ALA A CA 1
ATOM 629 C C . ALA A 1 80 ? 3.300 -4.131 6.824 1.00 92.38 80 ALA A C 1
ATOM 631 O O . ALA A 1 80 ? 2.955 -4.535 7.928 1.00 92.38 80 ALA A O 1
ATOM 632 N N . SER A 1 81 ? 3.941 -2.971 6.667 1.00 91.06 81 SER A N 1
ATOM 633 C CA . SER A 1 81 ? 4.300 -2.064 7.759 1.00 91.06 81 SER A CA 1
ATOM 634 C C . SER A 1 81 ? 3.334 -0.885 7.910 1.00 91.06 81 SER A C 1
ATOM 636 O O . SER A 1 81 ? 3.758 0.190 8.318 1.00 91.06 81 SER A O 1
ATOM 638 N N . SER A 1 82 ? 2.062 -1.021 7.521 1.00 93.38 82 SER A N 1
ATOM 639 C CA . SER A 1 82 ? 1.054 0.055 7.630 1.00 93.38 82 SER A CA 1
ATOM 640 C C . SER A 1 82 ? -0.100 -0.260 8.593 1.00 93.38 82 SER A C 1
ATOM 642 O O . SER A 1 82 ? -0.925 0.616 8.883 1.00 93.38 82 SER A O 1
ATOM 644 N N . PHE A 1 83 ? -0.135 -1.47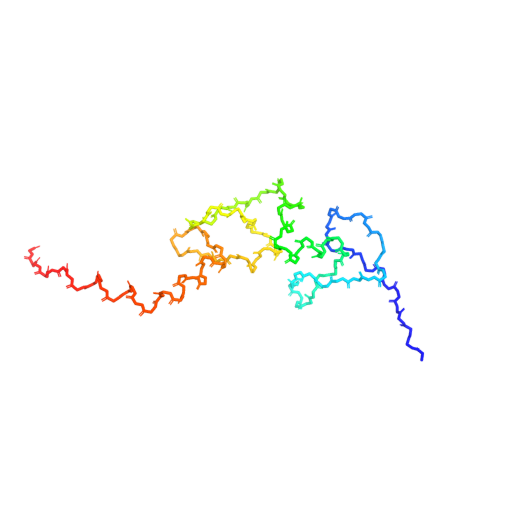6 9.143 1.00 95.81 83 PHE A N 1
ATOM 645 C CA . PHE A 1 83 ? -1.152 -1.942 10.085 1.00 95.81 83 PHE A CA 1
ATOM 646 C C . PHE A 1 83 ? -0.595 -2.984 11.065 1.00 95.81 83 PHE A C 1
ATOM 648 O O . PHE A 1 83 ? 0.511 -3.484 10.880 1.00 95.81 83 PHE A O 1
ATOM 655 N N . MET A 1 84 ? -1.377 -3.307 12.093 1.00 95.62 84 MET A N 1
ATOM 656 C CA . MET A 1 84 ? -1.171 -4.446 12.989 1.00 95.62 84 MET A CA 1
ATOM 657 C C . MET A 1 84 ? -2.387 -5.375 12.943 1.00 95.62 84 MET A C 1
ATOM 659 O O . MET A 1 84 ? -3.510 -4.926 12.694 1.00 95.62 84 MET A O 1
ATOM 663 N N . LEU A 1 85 ? -2.152 -6.665 13.174 1.00 95.81 85 LEU A N 1
ATOM 664 C CA . LEU A 1 85 ? -3.211 -7.647 13.396 1.00 95.81 85 LEU A CA 1
ATOM 665 C C . LEU A 1 85 ? -3.701 -7.536 14.842 1.00 95.81 85 LEU A C 1
ATOM 667 O O . LEU A 1 85 ? -2.905 -7.276 15.740 1.00 95.81 85 LEU A O 1
ATOM 671 N N . LEU A 1 86 ? -5.002 -7.722 15.047 1.00 94.31 86 LEU A N 1
ATOM 672 C CA . LEU A 1 86 ? -5.613 -7.746 16.375 1.00 94.31 86 LEU A CA 1
ATOM 673 C C . LEU A 1 86 ? -5.838 -9.196 16.822 1.00 94.31 86 LEU A C 1
ATOM 675 O O . LEU A 1 86 ? -6.214 -10.033 16.000 1.00 94.31 86 LEU A O 1
ATOM 679 N N . ASP A 1 87 ? -5.669 -9.474 18.117 1.00 93.00 87 ASP A N 1
ATOM 680 C CA . ASP A 1 87 ? -5.790 -10.830 18.685 1.00 93.00 87 ASP A CA 1
ATOM 681 C C . ASP A 1 87 ? -7.198 -11.421 18.520 1.00 93.00 87 ASP A C 1
ATOM 683 O O . ASP A 1 87 ? -7.355 -12.608 18.248 1.00 93.00 87 ASP A O 1
ATOM 687 N N . ALA A 1 88 ? -8.233 -10.579 18.609 1.00 93.00 88 ALA A N 1
ATOM 688 C CA . ALA A 1 88 ? -9.627 -10.961 18.361 1.00 93.00 88 ALA A CA 1
ATOM 689 C C . ALA A 1 88 ? -9.985 -11.024 16.859 1.00 93.00 88 ALA A C 1
ATOM 691 O O . ALA A 1 88 ? -11.150 -11.176 16.494 1.00 93.00 88 ALA A O 1
ATOM 692 N N . GLY A 1 89 ? -8.991 -10.889 15.978 1.00 93.88 89 GLY A N 1
ATOM 693 C CA . GLY A 1 89 ? -9.182 -10.717 14.546 1.00 93.88 89 GLY A CA 1
ATOM 694 C C . GLY A 1 89 ? -9.476 -9.267 14.152 1.00 93.88 89 GLY A C 1
ATOM 695 O O . GLY A 1 89 ? -9.778 -8.407 14.974 1.00 93.88 89 GLY A O 1
ATOM 696 N N . GLY A 1 90 ? -9.352 -8.992 12.852 1.00 95.94 90 GLY A N 1
ATOM 697 C CA . GLY A 1 90 ? -9.407 -7.625 12.323 1.00 95.94 90 GLY A CA 1
ATOM 698 C C . GLY A 1 90 ? -8.018 -7.013 12.170 1.00 95.94 90 GLY A C 1
ATOM 699 O O . GLY A 1 90 ? -6.999 -7.689 12.340 1.00 95.94 90 GLY A O 1
ATOM 700 N N . ILE A 1 91 ? -7.983 -5.739 11.785 1.00 97.31 91 ILE A N 1
ATOM 701 C CA . ILE A 1 91 ? -6.738 -4.983 11.636 1.00 97.31 91 ILE A CA 1
ATOM 702 C C . ILE A 1 91 ? -6.876 -3.579 12.206 1.00 97.31 91 ILE A C 1
ATOM 704 O O . ILE A 1 91 ? -7.941 -2.963 12.167 1.00 97.31 91 ILE A O 1
ATOM 708 N N . GLU A 1 92 ? -5.757 -3.016 12.637 1.00 97.06 92 GLU A N 1
ATOM 709 C CA . GLU A 1 92 ? -5.683 -1.617 13.025 1.00 97.06 92 GLU A CA 1
ATOM 710 C C . GLU A 1 92 ? -4.562 -0.908 12.271 1.00 97.06 92 GLU A C 1
ATOM 712 O O . GLU A 1 92 ? -3.430 -1.383 12.219 1.00 97.06 92 GLU A O 1
ATOM 717 N N . CYS A 1 93 ? -4.859 0.244 11.664 1.00 96.81 93 CYS A N 1
ATOM 718 C CA . CYS A 1 93 ? -3.826 1.032 10.999 1.00 96.81 93 CYS A CA 1
ATOM 719 C C . CYS A 1 93 ? -2.806 1.531 12.027 1.00 96.81 93 CYS A C 1
ATOM 721 O O . CYS A 1 93 ? -3.172 1.878 13.152 1.00 96.81 93 CYS A O 1
ATOM 723 N N . LEU A 1 94 ? -1.533 1.651 11.641 1.00 94.19 94 LEU A N 1
ATOM 724 C CA . LEU A 1 94 ? -0.487 2.072 12.581 1.00 94.19 94 LEU A CA 1
ATOM 725 C C . LEU A 1 94 ? -0.764 3.429 13.239 1.00 94.19 94 LEU A C 1
ATOM 727 O O . LEU A 1 94 ? -0.349 3.658 14.370 1.00 94.19 94 LEU A O 1
ATOM 731 N N . ALA A 1 95 ? -1.473 4.336 12.564 1.00 93.94 95 ALA A N 1
ATOM 732 C CA . ALA A 1 95 ? -1.839 5.620 13.151 1.00 93.94 95 ALA A CA 1
ATOM 733 C C . ALA A 1 95 ? -2.814 5.472 14.333 1.00 93.94 95 ALA A C 1
ATOM 735 O O . ALA A 1 95 ? -2.658 6.176 15.327 1.00 93.94 95 ALA A O 1
ATOM 736 N N . CYS A 1 96 ? -3.796 4.570 14.246 1.00 95.81 96 CYS A N 1
ATOM 737 C CA . CYS A 1 96 ? -4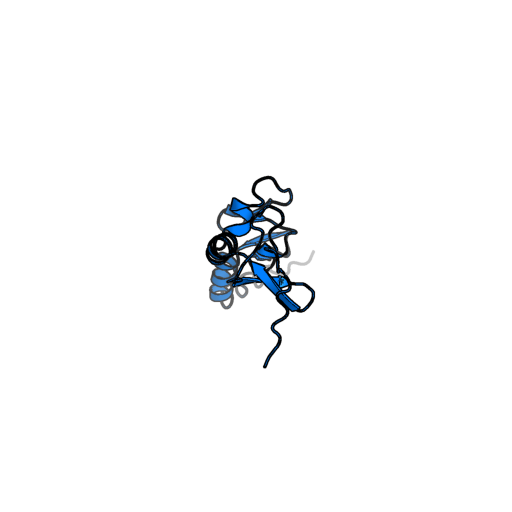.721 4.277 15.343 1.00 95.81 96 CYS A CA 1
ATOM 738 C C . CYS A 1 96 ? -4.033 3.444 16.430 1.00 95.81 96 CYS A C 1
ATOM 740 O O . CYS A 1 96 ? -4.086 3.810 17.604 1.00 95.81 96 CYS A O 1
ATOM 742 N N . ALA A 1 97 ? -3.265 2.433 16.023 1.00 93.25 97 ALA A N 1
ATOM 743 C CA . ALA A 1 97 ? -2.530 1.564 16.932 1.00 93.25 97 ALA A CA 1
ATOM 744 C C . ALA A 1 97 ? -1.566 2.359 17.835 1.00 93.25 97 ALA A C 1
ATOM 746 O O . ALA A 1 97 ? -1.565 2.187 19.052 1.00 93.25 97 ALA A O 1
ATOM 747 N N . ARG A 1 98 ? -0.817 3.316 17.260 1.00 90.75 98 ARG A N 1
ATOM 748 C CA . ARG A 1 98 ? 0.085 4.200 18.021 1.00 90.75 98 ARG A CA 1
ATOM 749 C C . ARG A 1 98 ? -0.637 5.130 18.995 1.00 90.75 98 ARG A C 1
ATOM 751 O O . ARG A 1 98 ? -0.077 5.484 20.029 1.00 90.75 98 ARG A O 1
ATOM 758 N N . LYS A 1 99 ? -1.869 5.546 18.682 1.00 89.50 99 LYS A N 1
ATOM 759 C CA . LYS A 1 99 ? -2.680 6.336 19.621 1.00 89.50 99 LYS A CA 1
ATOM 760 C C . LYS A 1 99 ? -3.064 5.473 20.817 1.00 89.50 99 LYS A C 1
ATOM 762 O O . LYS A 1 99 ? -2.862 5.894 21.948 1.00 89.50 99 LYS A O 1
ATOM 767 N N . LYS A 1 100 ? -3.532 4.245 20.581 1.00 76.31 100 LYS A N 1
ATOM 768 C CA . LYS A 1 100 ? -3.916 3.320 21.656 1.00 76.31 100 LYS A CA 1
ATOM 769 C C . LYS A 1 100 ? -2.742 2.895 22.532 1.00 76.31 100 LYS A C 1
ATOM 771 O O . LYS A 1 100 ? -2.906 2.842 23.742 1.00 76.31 100 LYS A O 1
ATOM 776 N N . SER A 1 101 ? -1.556 2.670 21.964 1.00 62.72 101 SER A N 1
ATOM 777 C CA . SER A 1 101 ? -0.361 2.354 22.760 1.00 62.72 101 SER A CA 1
ATOM 778 C C . SER A 1 101 ? 0.072 3.507 23.671 1.00 62.72 101 SER A C 1
ATOM 780 O O . SER A 1 101 ? 0.653 3.262 24.719 1.00 62.72 101 SER A O 1
ATOM 782 N N . CYS A 1 102 ? -0.233 4.757 23.309 1.00 57.28 102 CYS A N 1
ATOM 783 C CA . CYS A 1 102 ? 0.014 5.918 24.168 1.00 57.28 102 CYS A CA 1
ATOM 784 C C . CYS A 1 102 ? -0.989 6.007 25.337 1.00 57.28 102 CYS A C 1
ATOM 786 O O . CYS A 1 102 ? -0.613 6.418 26.430 1.00 57.28 102 CYS A O 1
ATOM 788 N N . PHE A 1 103 ? -2.232 5.550 25.148 1.00 49.66 103 PHE A N 1
ATOM 789 C CA . PHE A 1 103 ? -3.241 5.445 26.217 1.00 49.66 103 PHE A CA 1
ATOM 790 C C . PHE A 1 103 ? -3.184 4.110 26.996 1.00 49.66 103 PHE A C 1
ATOM 792 O O . PHE A 1 103 ? -3.913 3.916 27.970 1.00 49.66 103 PHE A O 1
ATOM 799 N N . GLY A 1 104 ? -2.320 3.179 26.578 1.00 44.28 104 GLY A N 1
ATOM 800 C CA . GLY A 1 104 ? -2.295 1.783 27.024 1.00 44.28 104 GLY A CA 1
ATOM 801 C C . GLY A 1 104 ? -1.716 1.529 28.416 1.00 44.28 104 GLY A C 1
ATOM 802 O O . GLY A 1 104 ? -1.854 0.418 28.919 1.00 44.28 104 GLY A O 1
ATOM 803 N N . THR A 1 105 ? -1.130 2.528 29.078 1.00 44.34 105 THR A N 1
ATOM 804 C CA . THR A 1 105 ? -0.626 2.368 30.454 1.00 44.34 105 THR A CA 1
ATOM 805 C C . THR A 1 105 ? -1.673 2.662 31.534 1.00 44.34 105 THR A C 1
ATOM 807 O O . THR A 1 105 ? -1.331 2.636 32.712 1.00 44.34 105 THR A O 1
ATOM 810 N N . GLN A 1 106 ? -2.943 2.929 31.187 1.00 46.78 106 GLN A N 1
ATOM 811 C CA . GLN A 1 106 ? -3.958 3.275 32.200 1.00 46.78 106 GLN A CA 1
ATOM 812 C C . GLN A 1 106 ? -5.299 2.530 32.143 1.00 46.78 106 GLN A C 1
ATOM 814 O O . GLN A 1 106 ? -6.091 2.701 33.064 1.00 46.78 106 GLN A O 1
ATOM 819 N N . PHE A 1 107 ? -5.569 1.670 31.152 1.00 41.16 107 PHE A N 1
ATOM 820 C CA . PHE A 1 107 ? -6.919 1.092 30.987 1.00 41.16 107 PHE A CA 1
ATOM 821 C C . PHE A 1 107 ? -7.070 -0.427 31.169 1.00 41.16 107 PHE A C 1
ATOM 823 O O . PHE A 1 107 ? -8.187 -0.922 31.076 1.00 41.16 107 PHE A O 1
ATOM 830 N N . PHE A 1 108 ? -6.013 -1.167 31.527 1.00 40.50 108 PHE A N 1
ATOM 831 C CA . PHE A 1 108 ? -6.138 -2.594 31.895 1.00 40.50 108 PHE A CA 1
ATOM 832 C C . PHE A 1 108 ? -6.139 -2.873 33.409 1.00 40.50 108 PHE A C 1
ATOM 834 O O . PHE A 1 108 ? -6.171 -4.030 33.815 1.00 40.50 108 PHE A O 1
ATOM 841 N N . ALA A 1 109 ? -6.162 -1.845 34.265 1.00 38.72 109 ALA A N 1
ATOM 842 C CA . ALA A 1 109 ? -6.110 -2.027 35.721 1.00 38.72 109 ALA A CA 1
ATOM 843 C C . ALA A 1 109 ? -7.473 -2.004 36.454 1.00 38.72 109 ALA A C 1
ATOM 845 O O . ALA A 1 109 ? -7.479 -2.179 37.668 1.00 38.72 109 ALA A O 1
ATOM 846 N N . ILE A 1 110 ? -8.627 -1.800 35.792 1.00 46.81 110 ILE A N 1
ATOM 847 C CA . ILE A 1 110 ? -9.906 -1.548 36.513 1.00 46.81 110 ILE A CA 1
ATOM 848 C C . ILE A 1 110 ? -11.089 -2.432 36.064 1.00 46.81 110 ILE A C 1
ATOM 850 O O . ILE A 1 110 ? -12.238 -2.008 36.128 1.00 46.81 110 ILE A O 1
ATOM 854 N N . THR A 1 111 ? -10.897 -3.684 35.632 1.00 46.28 111 THR A N 1
ATOM 855 C CA . THR A 1 111 ? -12.075 -4.589 35.491 1.00 46.28 111 THR A CA 1
ATOM 856 C C . THR A 1 111 ? -11.817 -6.066 35.791 1.00 46.28 111 THR A C 1
ATOM 858 O O . THR A 1 111 ? -12.493 -6.935 35.255 1.00 46.28 111 THR A O 1
ATOM 861 N N . VAL A 1 112 ? -10.885 -6.382 36.695 1.00 45.41 112 VAL A N 1
ATOM 862 C CA . VAL A 1 112 ? -10.734 -7.757 37.228 1.00 45.41 112 VAL A CA 1
ATOM 863 C C . VAL A 1 112 ? -10.874 -7.867 38.751 1.00 45.41 112 VAL A C 1
ATOM 865 O O . VAL A 1 112 ? -10.639 -8.932 39.305 1.00 45.41 112 VAL A O 1
ATOM 868 N N . LEU A 1 113 ? -11.340 -6.820 39.447 1.00 43.38 113 LEU A N 1
ATOM 869 C CA . LEU A 1 113 ? -11.550 -6.857 40.908 1.00 43.38 113 LEU A CA 1
ATOM 870 C C . LEU A 1 113 ? -13.014 -6.722 41.353 1.00 43.38 113 LEU A C 1
ATOM 872 O O . LEU A 1 113 ? -13.289 -6.178 42.420 1.00 43.38 113 LEU A O 1
ATOM 876 N N . SER A 1 114 ? -13.986 -7.206 40.576 1.00 46.75 114 SER A N 1
ATOM 877 C CA . SER A 1 114 ? -15.382 -7.235 41.047 1.00 46.75 114 SER A CA 1
ATOM 878 C C . SER A 1 114 ? -16.193 -8.389 40.461 1.00 46.75 114 SER A C 1
ATOM 880 O O . SER A 1 114 ? -17.202 -8.173 39.803 1.00 46.75 114 SER A O 1
ATOM 882 N N . PHE A 1 115 ? -15.787 -9.624 40.742 1.00 38.28 115 PHE A N 1
ATOM 883 C CA . PHE A 1 115 ? -16.763 -10.700 40.914 1.00 38.28 115 PHE A CA 1
ATOM 884 C C . PHE A 1 115 ? -16.540 -11.303 42.300 1.00 38.28 115 PHE A C 1
ATOM 886 O O . PHE A 1 115 ? -15.449 -11.820 42.557 1.00 38.28 115 PHE A O 1
ATOM 893 N N . PRO A 1 116 ? -17.505 -11.186 43.230 1.00 45.62 116 PRO A N 1
ATOM 894 C CA . PRO A 1 116 ? -17.389 -11.861 44.504 1.00 45.62 116 PRO A CA 1
ATOM 895 C C . PRO A 1 116 ? -17.493 -13.365 44.261 1.00 45.62 116 PRO A C 1
ATOM 897 O O . PRO A 1 116 ? -18.343 -13.846 43.512 1.00 45.62 116 PRO A O 1
ATOM 900 N N . ILE A 1 117 ? -16.610 -14.098 44.927 1.00 52.31 117 ILE A N 1
ATOM 901 C CA . ILE A 1 117 ? -16.744 -15.530 45.157 1.00 52.31 117 ILE A CA 1
ATOM 902 C C . ILE A 1 117 ? -18.130 -15.761 45.770 1.00 52.31 117 ILE A C 1
ATOM 904 O O . ILE A 1 117 ? -18.479 -15.156 46.782 1.00 52.31 117 ILE A O 1
ATOM 908 N N . SER A 1 118 ? -18.930 -16.633 45.172 1.00 41.62 118 SER A N 1
ATOM 909 C CA . SER A 1 118 ? -20.093 -17.224 45.829 1.00 41.62 118 SER A CA 1
ATOM 910 C C . SER A 1 118 ? -20.154 -18.682 45.413 1.00 41.62 118 SER A C 1
ATOM 912 O O . SER A 1 118 ? -20.529 -19.004 44.291 1.00 41.62 118 SER A O 1
ATOM 914 N N . ASN A 1 119 ? -19.689 -19.533 46.327 1.00 41.09 119 ASN A N 1
ATOM 915 C CA . ASN A 1 119 ? -19.903 -20.973 46.311 1.00 41.09 119 ASN A CA 1
ATOM 916 C C . ASN A 1 119 ? -21.401 -21.277 46.197 1.00 41.09 119 ASN A C 1
ATOM 918 O O . ASN A 1 119 ? -22.156 -20.760 47.019 1.00 41.09 119 ASN A O 1
ATOM 922 N N . PHE A 1 120 ? -21.779 -22.136 45.252 1.00 46.09 120 PHE A N 1
ATOM 923 C CA . PHE A 1 120 ? -22.697 -23.269 45.417 1.00 46.09 120 PHE A CA 1
ATOM 924 C C . PHE A 1 120 ? -22.530 -24.224 44.231 1.00 46.09 120 PHE A C 1
ATOM 926 O O . PHE A 1 120 ? -22.338 -23.721 43.101 1.00 46.09 120 PHE A O 1
#

pLDDT: mean 81.14, std 20.95, range [33.62, 98.06]

Nearest PDB structures (foldseek):
  5z28-assembly1_A  TM=9.279E-01  e=1.637E-11  Arabidopsis thaliana
  5yuh-assembly1_A-2  TM=9.503E-01  e=2.290E-11  Arabidopsis thaliana
  5yug-assembly2_E  TM=9.382E-01  e=4.482E-11  Arabidopsis thaliana
  2ecm-assembly1_A  T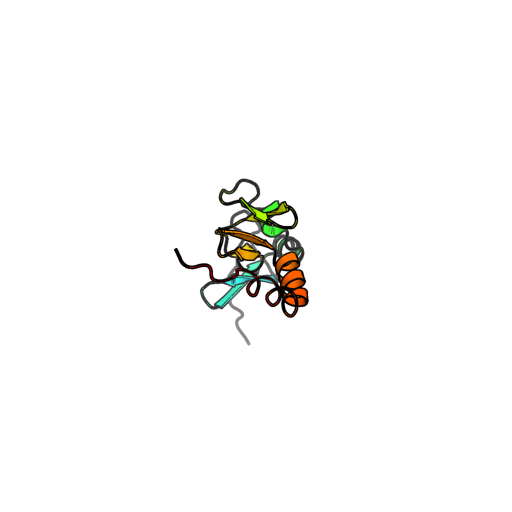M=5.059E-01  e=1.850E+00  Mus musculus

Sequence (120 aa):
MSSSSLSSRFCFNSECFEFRLDHNRPGWRLRTGDFADLCDRCASVYDQGKFCDVFHIKASGWRCCESCGKRIHCGCIVSASSFMLLDAGGIECLACARKKSCFGTQFFAITVLSFPISNF

InterPro domains:
  IPR057743 VAL1-3, N-terminal zinc finger domain [PF25813] (54-101)

Mean predicted aligned error: 11.0 Å

Organism: NCBI:txid228776

Solvent-accessible surface area (backbone atoms only — not comparable to full-atom values): 7761 Å² total; per-residue (Å²): 132,86,81,74,73,81,68,75,58,51,41,70,47,90,91,54,86,64,80,69,54,99,58,68,34,76,54,48,72,43,96,89,68,50,62,34,43,17,36,63,71,59,27,58,36,42,77,70,73,39,41,53,70,70,79,42,66,85,54,76,58,66,44,49,16,78,85,75,60,51,77,42,54,48,99,36,76,82,42,58,88,48,46,44,79,42,97,91,57,66,34,31,35,46,75,57,48,55,52,49,63,71,57,55,88,72,72,84,82,83,81,86,88,83,75,81,90,72,92,128

Foldseek 3Di:
DDPPPPPQQDAPQPPDPDRHDPDWDFAFQDPVRGT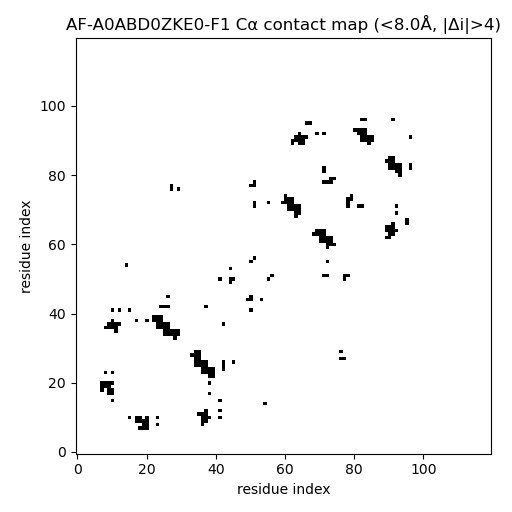GTHHPVLVVCLVVVCNCVPRVVPPPQWFAAPPPRDIARPPDRSCPVQWDADPVGDIHGPVVVVVCVVVVVPPPPPDPPDDDDDDD

Radius of gyration: 21.53 Å; Cα contacts (8 Å, |Δi|>4): 138; chains: 1; bounding box: 60×33×65 Å

Secondary structure (DSSP, 8-state):
-----------S-TT------SS-EEEEEPTTSSEEEE-HHHHHHHHTT-HHHHHSTT-S-EEEBTTT--EEETT-GGGTTSEEE-TTSSEEEHHHHHHHHHHTTSSSSSSSS-------